Protein AF-A0A453FU93-F1 (afdb_monomer_lite)

Organism: Aegilops tauschii subsp. strangulata (NCBI:txid200361)

InterPro domains:
  IPR002014 VHS domain [PF00790] (2-79)
  IPR002014 VHS domain [PS50179] (1-104)
  IPR002014 VHS domain [SM00288] (1-100)
  IPR008942 ENTH/VHS [G3DSA:1.25.40.90] (1-121)
  IPR008942 ENTH/VHS [SSF48464] (2-104)
  IPR044836 TOM1-like protein, plant [PTHR45898] (1-174)

pLDDT: mean 82.51, std 18.8, range [33.78, 98.62]

Secondary structure (DSSP, 8-state):
-HHHHHHHHHHHHTSS-HHHHHHHHHHHHHHHHHS-HHHHHHHHHTTHHHHHHHHHHTT--HHHHHHHHHHHHHHHHHTTGGG-S-HHHHHHHHHHHHTTPPPPPPPTTPPPSSPPP-----------------HHHHHHHTTTT--HHHHHHHHHHHHHHHHHHHHH-TT---

Radius of gyration: 27.53 Å; chains: 1; bounding box: 47×77×52 Å

Foldseek 3Di:
DLLVVLVVLLVQCVDPDLVSVLVSLVVLLVCPQPVPDVNVVSCLVVCSLVSLLVCLVVPHDPSSVLSSLVVLVQVCVVQPACPGPRVSSNVSNVSSVVVVDDRDDDDPPDPRSHDDDPCPPPPCPPDPPPPPDDPVVVVVVVVVPADPVNVVVVVVVVVVVVVVVCVVPVPDDD

Structure (mmCIF, N/CA/C/O backbone):
data_AF-A0A453FU93-F1
#
_entry.id   AF-A0A453FU93-F1
#
loop_
_atom_site.group_PDB
_atom_site.id
_atom_site.type_symbol
_atom_site.label_atom_id
_atom_site.label_alt_id
_atom_site.label_comp_id
_atom_site.label_asym_id
_atom_site.label_entity_id
_atom_site.label_seq_id
_atom_site.pdbx_PDB_ins_code
_atom_site.Cartn_x
_atom_site.Cartn_y
_atom_site.Cartn_z
_atom_site.occupancy
_atom_site.B_iso_or_equiv
_atom_site.auth_seq_id
_atom_site.auth_comp_id
_atom_site.auth_asym_id
_atom_site.auth_atom_id
_atom_site.pdbx_PDB_model_num
ATOM 1 N N . GLN A 1 1 ? -8.009 0.474 -20.022 1.00 85.81 1 GLN A N 1
ATOM 2 C CA . GLN A 1 1 ? -7.902 -0.838 -19.348 1.00 85.81 1 GLN A CA 1
ATOM 3 C C . GLN A 1 1 ? -7.209 -0.739 -17.991 1.00 85.81 1 GLN A C 1
ATOM 5 O O . GLN A 1 1 ? -7.918 -0.828 -17.001 1.00 85.81 1 GLN A O 1
ATOM 10 N N . THR A 1 2 ? -5.890 -0.502 -17.888 1.00 93.00 2 THR A N 1
ATOM 11 C CA . THR A 1 2 ? -5.185 -0.425 -16.579 1.00 93.00 2 THR A CA 1
ATOM 12 C C . THR A 1 2 ? -5.824 0.580 -15.619 1.00 93.00 2 THR A C 1
ATOM 14 O O . THR A 1 2 ? -6.133 0.239 -14.481 1.00 93.00 2 THR A O 1
ATOM 17 N N . LYS A 1 3 ? -6.138 1.781 -16.115 1.00 96.19 3 LYS A N 1
ATOM 18 C CA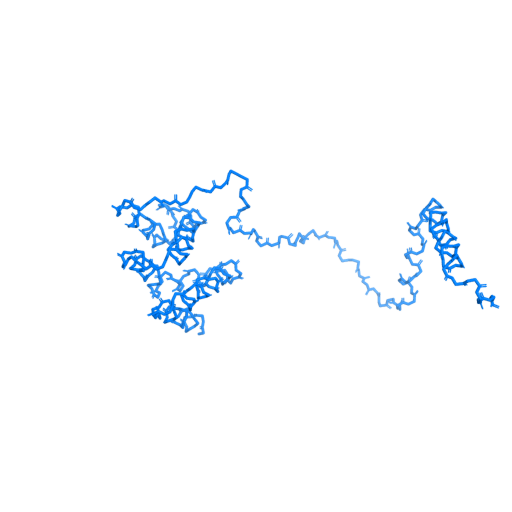 . LYS A 1 3 ? -6.895 2.811 -15.393 1.00 96.19 3 LYS A CA 1
ATOM 19 C C . LYS A 1 3 ? -8.208 2.299 -14.795 1.00 96.19 3 LYS A C 1
ATOM 21 O O . LYS A 1 3 ? -8.514 2.573 -13.638 1.00 96.19 3 LYS A O 1
ATOM 26 N N . ASP A 1 4 ? -8.989 1.555 -15.572 1.00 97.38 4 ASP A N 1
ATOM 27 C CA . ASP A 1 4 ? -10.303 1.049 -15.158 1.00 97.38 4 ASP A CA 1
ATOM 28 C C . ASP A 1 4 ? -10.164 -0.045 -14.096 1.00 97.38 4 ASP A C 1
ATOM 30 O O . ASP A 1 4 ? -10.915 -0.061 -13.120 1.00 97.38 4 ASP A O 1
ATOM 34 N N . VAL A 1 5 ? -9.142 -0.897 -14.231 1.00 97.38 5 VAL A N 1
ATOM 35 C CA . VAL A 1 5 ? -8.783 -1.900 -13.219 1.00 97.38 5 VAL A CA 1
ATOM 36 C C . VAL A 1 5 ? -8.386 -1.215 -11.908 1.00 97.38 5 VAL A C 1
ATOM 38 O O . VAL A 1 5 ? -8.929 -1.549 -10.856 1.00 97.38 5 VAL A O 1
ATOM 41 N N . VAL A 1 6 ? -7.513 -0.203 -11.950 1.00 98.19 6 VAL A N 1
ATOM 42 C CA . VAL A 1 6 ? -7.092 0.544 -10.749 1.00 98.19 6 VAL A CA 1
ATOM 43 C C . VAL A 1 6 ? -8.272 1.277 -10.102 1.00 98.19 6 VAL A C 1
ATOM 45 O O . VAL A 1 6 ? -8.425 1.250 -8.878 1.00 98.19 6 VAL A O 1
ATOM 48 N N . LYS A 1 7 ? -9.177 1.865 -10.894 1.00 98.19 7 LYS A N 1
ATOM 49 C CA . LYS A 1 7 ? -10.429 2.449 -10.383 1.00 98.19 7 LYS A CA 1
ATOM 50 C C . LYS A 1 7 ? -11.316 1.412 -9.693 1.00 98.19 7 LYS A C 1
ATOM 52 O O . LYS A 1 7 ? -11.891 1.708 -8.644 1.00 98.19 7 LYS A O 1
ATOM 57 N N . ALA A 1 8 ? -11.428 0.206 -10.248 1.00 98.31 8 ALA A N 1
ATOM 58 C CA . ALA A 1 8 ? -12.191 -0.874 -9.632 1.00 98.31 8 ALA A CA 1
ATOM 59 C C . ALA A 1 8 ? -11.574 -1.308 -8.292 1.00 98.31 8 ALA A C 1
ATOM 61 O O . ALA A 1 8 ? -12.304 -1.452 -7.310 1.00 98.31 8 ALA A O 1
ATOM 62 N N . VAL A 1 9 ? -10.243 -1.429 -8.217 1.00 98.44 9 VAL A N 1
ATOM 63 C CA . VAL A 1 9 ? -9.520 -1.703 -6.962 1.00 98.44 9 VAL A CA 1
ATOM 64 C C . VAL A 1 9 ? -9.786 -0.604 -5.933 1.00 98.44 9 VAL A C 1
ATOM 66 O O . VAL A 1 9 ? -10.190 -0.901 -4.810 1.00 98.44 9 VAL A O 1
ATOM 69 N N . LYS A 1 10 ? -9.675 0.671 -6.323 1.00 98.50 10 LYS A N 1
ATOM 70 C CA . LYS A 1 10 ? -10.001 1.806 -5.447 1.00 98.50 10 LYS A CA 1
ATOM 71 C C . LYS A 1 10 ? -11.428 1.728 -4.903 1.00 98.50 10 LYS A C 1
ATOM 73 O O . LYS A 1 10 ? -11.641 1.920 -3.709 1.00 98.50 10 LYS A O 1
ATOM 78 N N . LYS A 1 11 ? -12.409 1.402 -5.750 1.00 98.50 11 LYS A N 1
ATOM 79 C CA . LYS A 1 11 ? -13.807 1.235 -5.322 1.00 98.50 11 LYS A CA 1
ATOM 80 C C . LYS A 1 11 ? -13.951 0.126 -4.272 1.00 98.50 11 LYS A C 1
ATOM 82 O O . LYS A 1 11 ? -14.758 0.260 -3.357 1.00 98.50 11 LYS A O 1
ATOM 87 N N . ARG A 1 12 ? -13.168 -0.954 -4.373 1.00 98.44 12 ARG A N 1
ATOM 88 C CA . ARG A 1 12 ? -13.139 -2.028 -3.365 1.00 98.44 12 ARG A CA 1
ATOM 89 C C . ARG A 1 12 ? -12.468 -1.591 -2.059 1.00 98.44 12 ARG A C 1
ATOM 91 O O . ARG A 1 12 ? -12.960 -1.970 -1.003 1.00 98.44 12 ARG A O 1
ATOM 98 N N . LEU A 1 13 ? -11.443 -0.737 -2.103 1.00 97.81 13 LEU A N 1
ATOM 99 C CA . LEU A 1 13 ? -10.856 -0.128 -0.895 1.00 97.81 13 LEU A CA 1
ATOM 100 C C . LEU A 1 13 ? -11.848 0.767 -0.136 1.00 97.81 13 LEU A C 1
ATOM 102 O O . LEU A 1 13 ? -11.783 0.867 1.082 1.00 97.81 13 LEU A O 1
ATOM 106 N N . GLN A 1 14 ? -12.803 1.379 -0.837 1.00 97.19 14 GLN A N 1
ATOM 107 C CA . GLN A 1 14 ? -13.855 2.209 -0.234 1.00 97.19 14 GLN A CA 1
ATOM 108 C C . GLN A 1 14 ? -15.019 1.399 0.360 1.00 97.19 14 GLN A C 1
ATOM 110 O O . GLN A 1 14 ? -15.960 1.972 0.915 1.00 97.19 14 GLN A O 1
ATOM 115 N N . HIS A 1 15 ? -14.991 0.072 0.233 1.00 97.50 15 HIS A N 1
ATOM 116 C CA . HIS A 1 15 ? -16.027 -0.795 0.776 1.00 97.50 15 HIS A CA 1
ATOM 117 C C . HIS A 1 15 ? -16.009 -0.790 2.313 1.00 97.50 15 HIS A C 1
ATOM 119 O O . HIS A 1 15 ? -14.964 -0.578 2.916 1.00 97.50 15 HIS A O 1
ATOM 125 N N . LYS A 1 16 ? -17.155 -1.030 2.966 1.00 94.81 16 LYS A N 1
ATOM 126 C CA . LYS A 1 16 ? -17.253 -1.014 4.441 1.00 94.81 16 LYS A CA 1
ATOM 127 C C . LYS A 1 16 ? -16.675 -2.266 5.106 1.00 94.81 16 LYS A C 1
ATOM 129 O O . LYS A 1 16 ? -16.203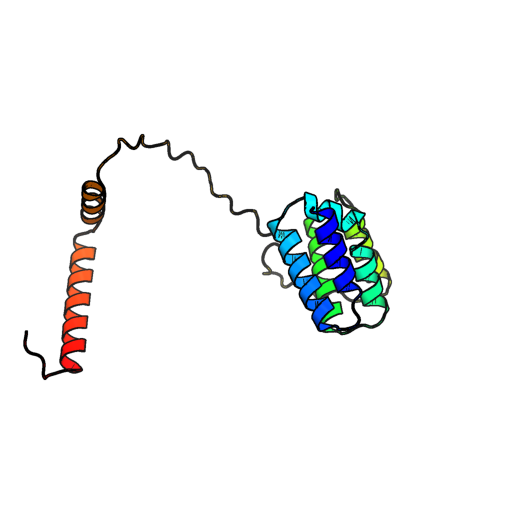 -2.184 6.230 1.00 94.81 16 LYS A O 1
ATOM 134 N N . ASP A 1 17 ? -16.746 -3.406 4.421 1.00 96.94 17 ASP A N 1
ATOM 135 C CA . ASP A 1 17 ? -16.226 -4.687 4.915 1.00 96.94 17 ASP A CA 1
ATOM 136 C C . ASP A 1 17 ? -14.682 -4.701 4.902 1.00 96.94 17 ASP A C 1
ATOM 138 O O . ASP A 1 17 ? -14.096 -4.620 3.812 1.00 96.94 17 ASP A O 1
ATOM 142 N N . PRO A 1 18 ? -14.023 -4.855 6.069 1.00 96.94 18 PRO A N 1
ATOM 143 C CA . PRO A 1 18 ? -12.569 -4.948 6.171 1.00 96.94 18 PRO A CA 1
ATOM 144 C C . PRO A 1 18 ? -11.955 -6.078 5.344 1.00 96.94 18 PRO A C 1
ATOM 146 O O . PRO A 1 18 ? -10.867 -5.908 4.799 1.00 96.94 18 PRO A O 1
ATOM 149 N N . LYS A 1 19 ? -12.646 -7.214 5.175 1.00 97.44 19 LYS A N 1
ATOM 150 C CA . LYS A 1 19 ? -12.138 -8.332 4.364 1.00 97.44 19 LYS A CA 1
ATOM 151 C C . LYS A 1 19 ? -12.036 -7.939 2.896 1.00 97.44 19 LYS A C 1
ATOM 153 O O . LYS A 1 19 ? -11.038 -8.232 2.243 1.00 97.44 19 LYS A O 1
ATOM 158 N N . VAL A 1 20 ? -13.035 -7.219 2.383 1.00 98.38 20 VAL A N 1
ATOM 159 C CA . VAL A 1 20 ? -13.016 -6.701 1.005 1.00 98.38 20 VAL A CA 1
ATOM 160 C C . VAL A 1 20 ? -11.869 -5.709 0.817 1.00 98.38 20 VAL A C 1
ATOM 162 O O . VAL A 1 20 ? -11.168 -5.782 -0.191 1.00 98.38 20 VAL A O 1
ATOM 165 N N . GLN A 1 21 ? -11.644 -4.821 1.790 1.00 98.25 21 GLN A N 1
ATOM 166 C CA . GLN A 1 21 ? -10.509 -3.894 1.765 1.00 98.25 21 GLN A CA 1
ATOM 167 C C . GLN A 1 21 ? -9.175 -4.651 1.770 1.00 98.25 21 GLN A C 1
ATOM 169 O O . GLN A 1 21 ? -8.313 -4.372 0.940 1.00 98.25 21 GLN A O 1
ATOM 174 N N . TYR A 1 22 ? -9.023 -5.640 2.653 1.00 98.19 22 TYR A N 1
ATOM 175 C CA . TYR A 1 22 ? -7.804 -6.433 2.779 1.00 98.19 22 TYR A CA 1
ATOM 176 C C . TYR A 1 22 ? -7.467 -7.180 1.483 1.00 98.19 22 TYR A C 1
ATOM 178 O O . TYR A 1 22 ? -6.355 -7.062 0.974 1.00 98.19 22 TYR A O 1
ATOM 186 N N . TYR A 1 23 ? -8.431 -7.886 0.884 1.00 98.44 23 TYR A N 1
ATOM 187 C CA . TYR A 1 23 ? -8.198 -8.576 -0.387 1.00 98.44 23 TYR A CA 1
ATOM 188 C C . TYR A 1 23 ? -7.921 -7.608 -1.543 1.00 98.44 23 TYR A C 1
ATOM 190 O O . TYR A 1 23 ? -7.095 -7.912 -2.403 1.00 98.44 23 TYR A O 1
ATOM 198 N N . ALA A 1 24 ? -8.543 -6.425 -1.552 1.00 98.62 24 ALA A N 1
ATOM 199 C CA . ALA A 1 24 ? -8.222 -5.389 -2.530 1.00 98.62 24 ALA A CA 1
ATOM 200 C C . ALA A 1 24 ? -6.784 -4.866 -2.370 1.00 98.62 24 ALA A C 1
ATOM 202 O O . ALA A 1 24 ? -6.112 -4.646 -3.376 1.00 98.62 24 ALA A O 1
ATOM 203 N N . LEU A 1 25 ? -6.286 -4.723 -1.136 1.00 98.44 25 LEU A N 1
ATOM 204 C CA . LEU A 1 25 ? -4.887 -4.373 -0.864 1.00 98.44 25 LEU A CA 1
ATOM 205 C C . LEU A 1 25 ? -3.922 -5.479 -1.309 1.00 98.44 25 LEU A C 1
ATOM 207 O O . LEU A 1 25 ? -2.897 -5.175 -1.910 1.00 98.44 25 LEU A O 1
ATOM 211 N N . THR A 1 26 ? -4.253 -6.750 -1.071 1.00 98.06 26 THR A N 1
ATOM 212 C CA . THR A 1 26 ? -3.445 -7.898 -1.523 1.00 98.06 26 THR A CA 1
ATOM 213 C C . THR A 1 26 ? -3.380 -7.984 -3.048 1.00 98.06 26 THR A C 1
ATOM 215 O O . THR A 1 26 ? -2.311 -8.204 -3.624 1.00 98.06 26 THR A O 1
ATOM 218 N N . LEU A 1 27 ? -4.508 -7.757 -3.726 1.00 98.31 27 LEU A N 1
ATOM 219 C CA . LEU A 1 27 ? -4.538 -7.669 -5.183 1.00 98.31 27 LEU A CA 1
ATOM 220 C C . LEU A 1 27 ? -3.682 -6.497 -5.675 1.00 98.31 27 LEU A C 1
ATOM 222 O O . LEU A 1 27 ? -2.868 -6.673 -6.578 1.00 98.31 27 LEU A O 1
ATOM 226 N N . LEU A 1 28 ? -3.827 -5.321 -5.058 1.00 98.19 28 LEU A N 1
ATOM 227 C CA . LEU A 1 28 ? -3.055 -4.133 -5.409 1.00 98.19 28 LEU A CA 1
ATOM 228 C C . LEU A 1 28 ? -1.547 -4.364 -5.254 1.00 98.19 28 LEU A C 1
ATOM 230 O O . LEU A 1 28 ? -0.786 -4.026 -6.154 1.00 98.19 28 LEU A O 1
ATOM 234 N N . GLU A 1 29 ? -1.111 -4.979 -4.155 1.00 96.81 29 GLU A N 1
ATOM 235 C CA . GLU A 1 29 ? 0.285 -5.375 -3.947 1.00 96.81 29 GLU A CA 1
ATOM 236 C C . GLU A 1 29 ? 0.789 -6.286 -5.069 1.00 96.81 29 GLU A C 1
ATOM 238 O O . GLU A 1 29 ? 1.867 -6.061 -5.619 1.00 96.81 29 GLU A O 1
ATOM 243 N N . THR A 1 30 ? -0.011 -7.286 -5.438 1.00 95.81 30 THR A N 1
ATOM 244 C CA . THR A 1 30 ? 0.340 -8.234 -6.499 1.00 95.81 30 THR A CA 1
ATOM 245 C C . THR A 1 30 ? 0.464 -7.521 -7.847 1.00 95.81 30 THR A C 1
ATOM 247 O O . THR A 1 30 ? 1.445 -7.726 -8.560 1.00 95.81 30 THR A O 1
ATOM 250 N N . MET A 1 31 ? -0.471 -6.628 -8.183 1.00 96.31 31 MET A N 1
ATOM 251 C CA . MET A 1 31 ? -0.408 -5.824 -9.408 1.00 96.31 31 MET A CA 1
ATOM 252 C C . MET A 1 31 ? 0.832 -4.921 -9.434 1.00 96.31 31 MET A C 1
ATOM 254 O O . MET A 1 31 ? 1.507 -4.829 -10.455 1.00 96.31 31 MET A O 1
ATOM 258 N N . MET A 1 32 ? 1.167 -4.286 -8.309 1.00 94.88 32 MET A N 1
ATOM 259 C CA . MET A 1 32 ? 2.334 -3.406 -8.187 1.00 94.88 32 MET A CA 1
ATOM 260 C C . MET A 1 32 ? 3.660 -4.151 -8.382 1.00 94.88 32 MET A C 1
ATOM 262 O O . MET A 1 32 ? 4.595 -3.586 -8.948 1.00 94.88 32 MET A O 1
ATOM 266 N N . LYS A 1 33 ? 3.733 -5.415 -7.947 1.00 92.00 33 LYS A N 1
ATOM 267 C CA . LYS A 1 33 ? 4.917 -6.275 -8.103 1.00 92.00 33 LYS A CA 1
ATOM 268 C C . LYS A 1 33 ? 5.085 -6.827 -9.522 1.00 92.00 33 LYS A C 1
ATOM 270 O O . LYS A 1 33 ? 6.213 -7.010 -9.957 1.00 92.00 33 LYS A O 1
ATOM 275 N N . ASN A 1 34 ? 3.988 -7.086 -10.239 1.00 91.88 34 ASN A N 1
ATOM 276 C CA . ASN A 1 34 ? 4.027 -7.867 -11.484 1.00 91.88 34 ASN A CA 1
ATOM 277 C C . ASN A 1 34 ? 3.744 -7.061 -12.761 1.00 91.88 34 ASN A C 1
ATOM 279 O O . ASN A 1 34 ? 4.147 -7.475 -13.842 1.00 91.88 34 ASN A O 1
ATOM 283 N N . CYS A 1 35 ? 3.043 -5.928 -12.678 1.00 92.00 35 CYS A N 1
ATOM 284 C CA . CYS A 1 35 ? 2.550 -5.215 -13.865 1.00 92.00 35 CYS A CA 1
ATOM 285 C C . CYS A 1 35 ? 3.372 -3.968 -14.240 1.00 92.00 35 CYS A C 1
ATOM 287 O O . CYS A 1 35 ? 3.001 -3.241 -15.163 1.00 92.00 35 CYS A O 1
ATOM 289 N N . GLY A 1 36 ? 4.477 -3.716 -13.535 1.00 88.06 36 GLY A N 1
ATOM 290 C CA . GLY A 1 36 ? 5.433 -2.659 -13.861 1.00 88.06 36 GLY A CA 1
ATOM 291 C C . GLY A 1 36 ? 4.890 -1.231 -13.725 1.00 88.06 36 GLY A C 1
ATOM 292 O O . GLY A 1 36 ? 3.934 -0.951 -12.997 1.00 88.06 36 GLY A O 1
ATOM 293 N N . GLU A 1 37 ? 5.539 -0.307 -14.434 1.00 92.06 37 GLU A N 1
ATOM 294 C CA . GLU A 1 37 ? 5.405 1.140 -14.234 1.00 92.06 37 GLU A CA 1
ATOM 295 C C . GLU A 1 37 ? 4.007 1.697 -14.562 1.00 92.06 37 GLU A C 1
ATOM 297 O O . GLU A 1 37 ? 3.544 2.633 -13.912 1.00 92.06 37 GLU A O 1
ATOM 302 N N . TYR A 1 38 ? 3.275 1.093 -15.504 1.00 93.81 38 TYR A N 1
ATOM 303 C CA . TYR A 1 38 ? 1.931 1.561 -15.866 1.00 93.81 38 TYR A CA 1
ATOM 304 C C . TYR A 1 38 ? 0.938 1.479 -14.700 1.00 93.81 38 TYR A C 1
ATOM 306 O O . TYR A 1 38 ? 0.103 2.369 -14.535 1.00 93.81 38 TYR A O 1
ATOM 314 N N . VAL A 1 39 ? 1.022 0.429 -13.873 1.00 96.19 39 VAL A N 1
ATOM 315 C CA . VAL A 1 39 ? 0.180 0.323 -12.671 1.00 96.19 39 VAL A CA 1
ATOM 316 C C . VAL A 1 39 ? 0.631 1.323 -11.614 1.00 96.19 39 VAL A C 1
ATOM 318 O O . VAL A 1 39 ? -0.217 1.964 -11.000 1.00 96.19 39 VAL A O 1
ATOM 321 N N . GLN A 1 40 ? 1.941 1.508 -11.438 1.00 95.38 40 GLN A N 1
ATOM 322 C CA . GLN A 1 40 ? 2.496 2.477 -10.486 1.00 95.38 40 GLN A CA 1
ATOM 323 C C . GLN A 1 40 ? 2.020 3.905 -10.811 1.00 95.38 40 GLN A C 1
ATOM 325 O O . GLN A 1 40 ? 1.530 4.624 -9.941 1.00 95.38 40 GLN A O 1
ATOM 330 N N . PHE A 1 41 ? 2.062 4.287 -12.090 1.00 96.00 41 PHE A N 1
ATOM 331 C CA . PHE A 1 41 ? 1.530 5.560 -12.567 1.00 96.00 41 PHE A CA 1
ATOM 332 C C . PHE A 1 41 ? 0.035 5.717 -12.257 1.00 96.00 41 PHE A C 1
ATOM 334 O O . PHE A 1 41 ? -0.371 6.691 -11.626 1.00 96.00 41 PHE A O 1
ATOM 341 N N . GLU A 1 42 ? -0.798 4.744 -12.642 1.00 97.69 42 GLU A N 1
ATOM 342 C CA . GLU A 1 42 ? -2.247 4.841 -12.428 1.00 97.69 42 GLU A CA 1
ATOM 343 C C . GLU A 1 42 ? -2.632 4.837 -10.941 1.00 97.69 42 GLU A C 1
ATOM 345 O O . GLU A 1 42 ? -3.594 5.492 -10.550 1.00 97.69 42 GLU A O 1
ATOM 350 N N . VAL A 1 43 ? -1.890 4.144 -10.076 1.00 97.88 43 VAL A N 1
ATOM 351 C CA . VAL A 1 43 ? -2.121 4.171 -8.621 1.00 97.88 43 VAL A CA 1
ATOM 352 C C . VAL A 1 43 ? -1.887 5.570 -8.045 1.00 97.88 43 VAL A C 1
ATOM 354 O O . VAL A 1 43 ? -2.677 6.025 -7.206 1.00 97.88 43 VAL A O 1
ATOM 357 N N . ALA A 1 44 ? -0.854 6.271 -8.521 1.00 96.00 44 ALA A N 1
ATOM 358 C CA . ALA A 1 44 ? -0.589 7.658 -8.155 1.00 96.00 44 ALA A CA 1
ATOM 359 C C . ALA A 1 44 ? -1.666 8.617 -8.703 1.00 96.00 44 ALA A C 1
ATOM 361 O O . ALA A 1 44 ? -2.180 9.448 -7.950 1.00 96.00 44 ALA A O 1
ATOM 362 N N . GLU A 1 45 ? -2.060 8.463 -9.970 1.00 96.75 45 GLU A N 1
ATOM 363 C CA . GLU A 1 45 ? -3.030 9.339 -10.647 1.00 96.75 45 GLU A CA 1
ATOM 364 C C . GLU A 1 45 ? -4.479 9.135 -10.183 1.00 96.75 45 GLU A C 1
ATOM 366 O O . GLU A 1 45 ? -5.240 10.088 -10.037 1.00 96.75 45 GLU A O 1
ATOM 371 N N . GLN A 1 46 ? -4.900 7.899 -9.899 1.00 97.25 46 GLN A N 1
ATOM 372 C CA . GLN A 1 46 ? -6.275 7.612 -9.467 1.00 97.25 46 GLN A CA 1
ATOM 373 C C . GLN A 1 46 ? -6.520 7.920 -7.981 1.00 97.25 46 GLN A C 1
ATOM 375 O O . GLN A 1 46 ? -7.585 7.599 -7.444 1.00 97.25 46 GLN A O 1
ATOM 380 N N . HIS A 1 47 ? -5.577 8.570 -7.303 1.00 96.88 47 HIS A N 1
ATOM 381 C CA . HIS A 1 47 ? -5.639 8.914 -5.886 1.00 96.88 47 HIS A CA 1
ATOM 382 C C . HIS A 1 47 ? -5.882 7.715 -4.953 1.00 96.88 47 HIS A C 1
ATOM 384 O O . HIS A 1 47 ? -6.660 7.800 -3.995 1.00 96.88 47 HIS A O 1
ATOM 390 N N . VAL A 1 48 ? -5.280 6.564 -5.260 1.00 98.44 48 VAL A N 1
ATOM 391 C CA . VAL A 1 48 ? -5.403 5.355 -4.428 1.00 98.44 48 VAL A CA 1
ATOM 392 C C . VAL A 1 48 ? -4.695 5.561 -3.089 1.00 98.44 48 VAL A C 1
ATOM 394 O O . VAL A 1 48 ? -5.236 5.219 -2.039 1.00 98.44 48 VAL A O 1
ATOM 397 N N . LEU A 1 49 ? -3.528 6.207 -3.116 1.00 98.25 49 LEU A N 1
ATOM 398 C CA . LEU A 1 49 ? -2.718 6.492 -1.931 1.00 98.25 49 LEU A CA 1
ATOM 399 C C . LEU A 1 49 ? -3.467 7.373 -0.919 1.00 98.25 49 LEU A C 1
ATOM 401 O O . LEU A 1 49 ? -3.450 7.105 0.277 1.00 98.25 49 LEU A O 1
ATOM 405 N N . GLN A 1 50 ? -4.204 8.378 -1.391 1.00 98.00 50 GLN A N 1
ATOM 406 C CA . GLN A 1 50 ? -5.042 9.241 -0.557 1.00 98.00 50 GLN A CA 1
ATOM 407 C C . GLN A 1 50 ? -6.156 8.443 0.132 1.00 98.00 50 GLN A C 1
ATOM 409 O O . GLN A 1 50 ? -6.500 8.734 1.276 1.00 98.00 50 GLN A O 1
ATOM 414 N N . GLU A 1 51 ? -6.733 7.445 -0.542 1.00 97.94 51 GLU A N 1
ATOM 415 C CA . GLU A 1 51 ? -7.739 6.571 0.069 1.00 97.94 51 GLU A CA 1
ATOM 416 C C . GLU A 1 51 ? -7.119 5.701 1.170 1.00 97.94 51 GLU A C 1
ATOM 418 O O . GLU A 1 51 ? -7.682 5.590 2.256 1.00 97.94 51 GLU A O 1
ATOM 423 N N . MET A 1 52 ? -5.917 5.168 0.941 1.00 97.88 52 MET A N 1
ATOM 424 C CA . MET A 1 52 ? -5.164 4.409 1.945 1.00 97.88 52 MET A CA 1
ATOM 425 C C . MET A 1 52 ? -4.865 5.247 3.203 1.00 97.88 52 MET A C 1
ATOM 427 O O . MET A 1 52 ? -5.093 4.785 4.322 1.00 97.88 52 MET A O 1
ATOM 431 N N . VAL A 1 53 ? -4.443 6.507 3.037 1.00 97.25 53 VAL A N 1
ATOM 432 C CA . VAL A 1 53 ? -4.237 7.445 4.157 1.00 97.25 53 VAL A CA 1
ATOM 433 C C . VAL A 1 53 ? -5.545 7.690 4.924 1.00 97.25 53 VAL A C 1
ATOM 435 O O . VAL A 1 53 ? -5.566 7.621 6.154 1.00 97.25 53 VAL A O 1
ATOM 438 N N . LYS A 1 54 ? -6.664 7.912 4.217 1.00 96.19 54 LYS A N 1
ATOM 439 C CA . LYS A 1 54 ? -7.987 8.100 4.842 1.00 96.19 54 LYS A CA 1
ATOM 440 C C . LYS A 1 54 ? -8.430 6.881 5.650 1.00 96.19 54 LYS A C 1
ATOM 442 O O . LYS A 1 54 ? -8.993 7.046 6.731 1.00 96.19 54 LYS A O 1
ATOM 447 N N . ILE A 1 55 ? -8.187 5.672 5.144 1.00 95.69 55 ILE A N 1
ATOM 448 C CA . ILE A 1 55 ? -8.504 4.418 5.842 1.00 95.69 55 ILE A CA 1
ATOM 449 C C . ILE A 1 55 ? -7.758 4.338 7.180 1.00 95.69 55 ILE A C 1
ATOM 451 O O . ILE A 1 55 ? -8.372 4.021 8.200 1.00 95.69 55 ILE A O 1
ATOM 455 N N . ILE A 1 56 ? -6.468 4.693 7.210 1.00 94.88 56 ILE A N 1
ATOM 456 C CA . ILE A 1 56 ? -5.684 4.722 8.455 1.00 94.88 56 ILE A CA 1
ATOM 457 C C . ILE A 1 56 ? -6.269 5.722 9.460 1.00 94.88 56 ILE A C 1
ATOM 459 O O . ILE A 1 56 ? -6.411 5.397 10.640 1.00 94.88 56 ILE A O 1
ATOM 463 N N . GLN A 1 57 ? -6.634 6.920 8.999 1.00 91.44 57 GLN A N 1
ATOM 464 C CA . GLN A 1 57 ? -7.134 7.998 9.858 1.00 91.44 57 GLN A CA 1
ATOM 465 C C . GLN A 1 57 ? -8.513 7.701 10.466 1.00 91.44 57 GLN A C 1
ATOM 467 O O . GLN A 1 57 ? -8.796 8.121 11.586 1.00 91.44 57 GLN A O 1
ATOM 472 N N . LYS A 1 58 ? -9.369 6.940 9.772 1.00 89.94 58 LYS A N 1
ATOM 473 C CA . LYS A 1 58 ? -10.730 6.604 10.229 1.00 89.94 58 LYS A CA 1
ATOM 474 C C . LYS A 1 58 ? -10.796 5.567 11.361 1.00 89.94 58 LYS A C 1
ATOM 476 O O . LYS A 1 58 ? -11.895 5.183 11.744 1.00 89.94 58 LYS A O 1
ATOM 481 N N . LYS A 1 59 ? -9.654 5.136 11.920 1.00 74.56 59 LYS A N 1
ATOM 482 C CA . LYS A 1 59 ? -9.561 4.043 12.912 1.00 74.56 59 LYS A CA 1
ATOM 483 C C . LYS A 1 59 ? -10.226 2.746 12.415 1.00 74.56 59 LYS A C 1
ATOM 485 O O . LYS A 1 59 ? -10.925 2.078 13.169 1.00 74.56 59 LYS A O 1
ATOM 490 N N . ASN A 1 60 ? -10.004 2.406 11.143 1.00 77.25 60 ASN A N 1
ATOM 491 C CA . ASN A 1 60 ? -10.465 1.144 10.558 1.00 77.25 60 ASN A CA 1
ATOM 492 C C . ASN A 1 60 ? -9.788 -0.079 11.213 1.00 77.25 60 ASN A C 1
ATOM 494 O O . ASN A 1 60 ? -8.901 0.055 12.059 1.00 77.25 60 ASN A O 1
ATOM 498 N N . ASP A 1 61 ? -10.219 -1.267 10.788 1.00 94.44 61 ASP A N 1
ATOM 499 C CA . ASP A 1 61 ? -9.687 -2.568 11.196 1.00 94.44 61 ASP A CA 1
ATOM 500 C C . ASP A 1 61 ? -8.147 -2.614 11.243 1.00 94.44 61 ASP A C 1
ATOM 502 O O . ASP A 1 61 ? -7.463 -2.105 10.348 1.00 94.44 61 ASP A O 1
ATOM 506 N N . MET A 1 62 ? -7.603 -3.226 12.300 1.00 93.38 62 MET A N 1
ATOM 507 C CA . MET A 1 62 ? -6.158 -3.259 12.544 1.00 93.38 62 MET A CA 1
ATOM 508 C C . MET A 1 62 ? -5.396 -3.983 11.432 1.00 93.38 62 MET A C 1
ATOM 510 O O . MET A 1 62 ? -4.375 -3.471 10.984 1.00 93.38 62 MET A O 1
ATOM 514 N N . GLN A 1 63 ? -5.911 -5.101 10.911 1.00 94.94 63 GLN A N 1
ATOM 515 C CA . GLN A 1 63 ? -5.216 -5.870 9.876 1.00 94.94 63 GLN A CA 1
ATOM 516 C C . GLN A 1 63 ? -5.135 -5.093 8.561 1.00 94.94 63 GLN A C 1
ATOM 518 O O . GLN A 1 63 ? -4.112 -5.118 7.873 1.00 94.94 63 GLN A O 1
ATOM 523 N N . VAL A 1 64 ? -6.202 -4.369 8.216 1.00 97.00 64 VAL A N 1
ATOM 524 C CA . VAL A 1 64 ? -6.211 -3.481 7.045 1.00 97.00 64 VAL A CA 1
ATOM 525 C C . VAL A 1 64 ? -5.198 -2.353 7.228 1.00 97.00 64 VAL A C 1
ATOM 527 O O . VAL A 1 64 ? -4.422 -2.070 6.316 1.00 97.00 64 VAL A O 1
ATOM 530 N N . ARG A 1 65 ? -5.172 -1.720 8.406 1.00 95.81 65 ARG A N 1
ATOM 531 C CA . ARG A 1 65 ? -4.229 -0.634 8.709 1.00 95.81 65 ARG A CA 1
ATOM 532 C C . ARG A 1 65 ? -2.783 -1.107 8.633 1.00 95.81 65 ARG A C 1
ATOM 534 O O . ARG A 1 65 ? -1.996 -0.473 7.936 1.00 95.81 65 ARG A O 1
ATOM 541 N N . ASP A 1 66 ? -2.455 -2.225 9.266 1.00 95.12 66 ASP A N 1
ATOM 542 C CA . ASP A 1 66 ? -1.103 -2.787 9.263 1.00 95.12 66 ASP A CA 1
ATOM 543 C C . ASP A 1 66 ? -0.646 -3.130 7.844 1.00 95.12 66 ASP A C 1
ATOM 545 O O . ASP A 1 66 ? 0.478 -2.807 7.450 1.00 95.12 66 ASP A O 1
ATOM 549 N N . LYS A 1 67 ? -1.547 -3.692 7.027 1.00 96.69 67 LYS A N 1
ATOM 550 C CA . LYS A 1 67 ? -1.267 -3.961 5.615 1.00 96.69 67 LYS A CA 1
ATOM 551 C C . LYS A 1 67 ? -0.965 -2.678 4.844 1.00 96.69 67 LYS A C 1
ATOM 553 O O . LYS A 1 67 ? -0.006 -2.646 4.080 1.00 96.69 67 LYS A O 1
ATOM 558 N N . ILE A 1 68 ? -1.744 -1.615 5.047 1.00 97.62 68 ILE A N 1
ATOM 559 C CA . ILE A 1 68 ? -1.498 -0.322 4.395 1.00 97.62 68 ILE A CA 1
ATOM 560 C C . ILE A 1 68 ? -0.150 0.257 4.824 1.00 97.62 68 ILE A C 1
ATOM 562 O O . ILE A 1 68 ? 0.602 0.710 3.965 1.00 97.62 68 ILE A O 1
ATOM 566 N N . LEU A 1 69 ? 0.163 0.240 6.122 1.00 96.62 69 LEU A N 1
ATOM 567 C CA . LEU A 1 69 ? 1.433 0.755 6.637 1.00 96.62 69 LEU A CA 1
ATOM 568 C C . LEU A 1 69 ? 2.621 0.033 6.003 1.00 96.62 69 LEU A C 1
ATOM 570 O O . LEU A 1 69 ? 3.547 0.689 5.529 1.00 96.62 69 LEU A O 1
ATOM 574 N N . LEU A 1 70 ? 2.552 -1.297 5.922 1.00 95.56 70 LEU A N 1
ATOM 575 C CA . LEU A 1 70 ? 3.575 -2.105 5.269 1.00 95.56 70 LEU A CA 1
ATOM 576 C C . LEU A 1 70 ? 3.739 -1.728 3.791 1.00 95.56 70 LEU A C 1
ATOM 578 O O . LEU A 1 70 ? 4.863 -1.544 3.329 1.00 95.56 70 LEU A O 1
ATOM 582 N N . LEU A 1 71 ? 2.633 -1.587 3.052 1.00 96.81 71 LEU A N 1
ATOM 583 C CA . LEU A 1 71 ? 2.673 -1.231 1.631 1.00 96.81 71 LEU A CA 1
ATOM 584 C C . LEU A 1 71 ? 3.235 0.173 1.400 1.00 96.81 71 LEU A C 1
ATOM 586 O O . LEU A 1 71 ? 4.052 0.349 0.503 1.00 96.81 71 LEU A O 1
ATOM 590 N N . LEU A 1 72 ? 2.839 1.163 2.205 1.00 97.12 72 LEU A N 1
ATOM 591 C CA . LEU A 1 72 ? 3.334 2.534 2.062 1.00 97.12 72 LEU A CA 1
ATOM 592 C C . LEU A 1 72 ? 4.827 2.646 2.387 1.00 97.12 72 LEU A C 1
ATOM 594 O O . LEU A 1 72 ? 5.541 3.312 1.641 1.00 97.12 72 LEU A O 1
ATOM 598 N N . ASP A 1 73 ? 5.305 1.988 3.450 1.00 95.19 73 ASP A N 1
ATOM 599 C CA . ASP A 1 73 ? 6.739 1.952 3.781 1.00 95.19 73 ASP A CA 1
ATOM 600 C C . ASP A 1 73 ? 7.557 1.246 2.695 1.00 95.19 73 ASP A C 1
ATOM 602 O O . ASP A 1 73 ? 8.619 1.720 2.294 1.00 95.19 73 ASP A O 1
ATOM 606 N N . SER A 1 74 ? 7.012 0.154 2.160 1.00 93.81 74 SER A N 1
ATOM 607 C CA . SER A 1 74 ? 7.644 -0.613 1.095 1.00 93.81 74 SER A CA 1
ATOM 608 C C . SER A 1 74 ? 7.722 0.193 -0.209 1.00 93.81 74 SER A C 1
ATOM 610 O O . SER A 1 74 ? 8.784 0.351 -0.805 1.00 93.81 74 SER A O 1
ATOM 612 N N . TRP A 1 75 ? 6.603 0.751 -0.671 1.00 95.75 75 TRP A N 1
ATOM 613 C CA . TRP A 1 75 ? 6.559 1.471 -1.944 1.00 95.75 75 TRP A CA 1
ATOM 614 C C . TRP A 1 75 ? 7.338 2.780 -1.916 1.00 95.75 75 TRP A C 1
ATOM 616 O O . TRP A 1 75 ? 7.991 3.103 -2.904 1.00 95.75 75 TRP A O 1
ATOM 626 N N . GLN A 1 76 ? 7.308 3.536 -0.814 1.00 94.50 76 GLN A N 1
ATOM 627 C CA . GLN A 1 76 ? 8.078 4.779 -0.757 1.00 94.50 76 GLN A CA 1
ATOM 628 C C . GLN A 1 76 ? 9.583 4.515 -0.878 1.00 94.50 76 GLN A C 1
ATOM 630 O O . GLN A 1 76 ? 10.265 5.267 -1.564 1.00 94.50 76 GLN A O 1
ATOM 635 N N . GLU A 1 77 ? 10.096 3.436 -0.281 1.00 91.81 77 GLU A N 1
ATOM 636 C CA . GLU A 1 77 ? 11.510 3.080 -0.383 1.00 91.81 77 GLU A CA 1
ATOM 637 C C . GLU A 1 77 ? 11.844 2.534 -1.774 1.00 91.81 77 GLU A C 1
ATOM 639 O O . GLU A 1 77 ? 12.771 3.018 -2.422 1.00 91.81 77 GLU A O 1
ATOM 644 N N . ALA A 1 78 ? 11.040 1.589 -2.272 1.00 90.44 78 ALA A N 1
ATOM 645 C CA . ALA A 1 78 ? 11.248 0.967 -3.577 1.00 90.44 78 ALA A CA 1
ATOM 646 C C . ALA A 1 78 ? 11.183 1.966 -4.744 1.00 90.44 78 ALA A C 1
ATOM 648 O O . ALA A 1 78 ? 11.808 1.744 -5.779 1.00 90.44 78 ALA A O 1
ATOM 649 N N . PHE A 1 79 ? 10.448 3.071 -4.587 1.00 91.31 79 PHE A N 1
ATOM 650 C CA . PHE A 1 79 ? 10.305 4.106 -5.612 1.00 91.31 79 PHE A CA 1
ATOM 651 C C . PHE A 1 79 ? 11.187 5.338 -5.383 1.00 91.31 79 PHE A C 1
ATOM 653 O O . PHE A 1 79 ? 10.959 6.364 -6.021 1.00 91.31 79 PHE A O 1
ATOM 660 N N . GLY A 1 80 ? 12.210 5.248 -4.525 1.00 89.31 80 GLY A N 1
ATOM 661 C CA . GLY A 1 80 ? 13.258 6.270 -4.395 1.00 89.31 80 GLY A CA 1
ATOM 662 C C . GLY A 1 80 ? 12.966 7.399 -3.399 1.00 89.31 80 GLY A C 1
ATOM 663 O O . GLY A 1 80 ? 13.656 8.420 -3.402 1.00 89.31 80 GLY A O 1
ATOM 664 N N . GLY A 1 81 ? 11.956 7.242 -2.541 1.00 91.50 81 GLY A N 1
ATOM 665 C CA . GLY A 1 81 ? 11.668 8.150 -1.432 1.00 91.50 81 GLY A CA 1
ATOM 666 C C . GLY A 1 81 ? 11.480 9.611 -1.878 1.00 91.50 81 GLY A C 1
ATOM 667 O O . GLY A 1 81 ? 10.753 9.864 -2.844 1.00 91.50 81 GLY A O 1
ATOM 668 N N . PRO A 1 82 ? 12.124 10.593 -1.210 1.00 87.56 82 PRO A N 1
ATOM 669 C CA . PRO A 1 82 ? 12.006 12.012 -1.562 1.00 87.56 82 PRO A CA 1
ATOM 670 C C . PRO A 1 82 ? 12.436 12.353 -2.999 1.00 87.56 82 PRO A C 1
ATOM 672 O O . PRO A 1 82 ? 11.921 13.309 -3.577 1.00 87.56 82 PRO A O 1
ATOM 675 N N . GLY A 1 83 ? 13.379 11.590 -3.565 1.00 89.94 83 GLY A N 1
ATOM 676 C CA . GLY A 1 83 ? 13.917 11.789 -4.916 1.00 89.94 83 GLY A CA 1
ATOM 677 C C . GLY A 1 83 ? 13.227 10.952 -5.997 1.00 89.94 83 GLY A C 1
ATOM 678 O O . GLY A 1 83 ? 13.648 10.981 -7.151 1.00 89.94 83 GLY A O 1
ATOM 679 N N . GLY A 1 84 ? 12.194 10.189 -5.635 1.00 89.06 84 GLY A N 1
ATOM 680 C CA . GLY A 1 84 ? 11.503 9.268 -6.527 1.00 89.06 84 GLY A CA 1
ATOM 681 C C . GLY A 1 84 ? 10.721 9.937 -7.658 1.00 89.06 84 GLY A C 1
ATOM 682 O O . GLY A 1 84 ? 10.185 11.037 -7.497 1.00 89.06 84 GLY A O 1
ATOM 683 N N . LYS A 1 85 ? 10.566 9.225 -8.786 1.00 88.81 85 LYS A N 1
ATOM 684 C CA . LYS A 1 85 ? 9.735 9.655 -9.932 1.00 88.81 85 LYS A CA 1
ATOM 685 C C . LYS A 1 85 ? 8.292 9.951 -9.510 1.00 88.81 85 LYS A C 1
ATOM 687 O O . LYS A 1 85 ? 7.704 10.942 -9.938 1.00 88.81 85 LYS A O 1
ATOM 692 N N . TYR A 1 86 ? 7.738 9.110 -8.638 1.00 90.12 86 TYR A N 1
ATOM 693 C CA . TYR A 1 86 ? 6.371 9.222 -8.136 1.00 90.12 86 TYR A CA 1
ATOM 694 C C . TYR A 1 86 ? 6.360 9.718 -6.685 1.00 90.12 86 TYR A C 1
ATOM 696 O O . TYR A 1 86 ? 6.193 8.948 -5.736 1.00 90.12 86 TYR A O 1
ATOM 704 N N . ARG A 1 87 ? 6.511 11.037 -6.501 1.00 93.12 87 ARG A N 1
ATOM 705 C CA . ARG A 1 87 ? 6.548 11.687 -5.173 1.00 93.12 87 ARG A CA 1
ATOM 706 C C . ARG A 1 87 ? 5.308 11.425 -4.313 1.00 93.12 87 ARG A C 1
ATOM 708 O O . ARG A 1 87 ? 5.377 11.537 -3.092 1.00 93.12 87 ARG A O 1
ATOM 715 N N . GLN A 1 88 ? 4.182 11.062 -4.925 1.00 96.62 88 GLN A N 1
ATOM 716 C CA . GLN A 1 88 ? 2.926 10.755 -4.244 1.00 96.62 88 GLN A CA 1
ATOM 717 C C . GLN A 1 88 ? 3.069 9.588 -3.251 1.00 96.62 88 GLN A C 1
ATOM 719 O O . GLN A 1 88 ? 2.447 9.626 -2.189 1.00 96.62 88 GLN A O 1
ATOM 724 N N . TYR A 1 89 ? 3.903 8.583 -3.551 1.00 97.00 89 TYR A N 1
ATOM 725 C CA . TYR A 1 89 ? 4.150 7.453 -2.644 1.00 97.00 89 TYR A CA 1
ATOM 726 C C . TYR A 1 89 ? 4.860 7.901 -1.370 1.00 97.00 89 TYR A C 1
ATOM 728 O O . TYR A 1 89 ? 4.415 7.594 -0.264 1.00 97.00 89 TYR A O 1
ATOM 736 N N . HIS A 1 90 ? 5.920 8.695 -1.526 1.00 97.00 90 HIS A N 1
ATOM 737 C CA . HIS A 1 90 ? 6.641 9.258 -0.393 1.00 97.00 90 HIS A CA 1
ATOM 738 C C . HIS A 1 90 ? 5.777 10.243 0.408 1.00 97.00 90 HIS A C 1
ATOM 740 O O . HIS A 1 90 ? 5.770 10.203 1.638 1.00 97.00 90 HIS A O 1
ATOM 746 N N . TRP A 1 91 ? 4.973 11.067 -0.272 1.00 97.31 91 TRP A N 1
ATOM 747 C CA . TRP A 1 91 ? 4.001 11.948 0.378 1.00 97.31 91 TRP A CA 1
ATOM 748 C C . TRP A 1 91 ? 3.015 11.173 1.263 1.00 97.31 91 TRP A C 1
ATOM 750 O O . TRP A 1 91 ? 2.801 11.556 2.410 1.00 97.31 91 TRP A O 1
ATOM 760 N N . ALA A 1 92 ? 2.449 10.067 0.771 1.00 97.81 92 ALA A N 1
ATOM 761 C CA . ALA A 1 92 ? 1.481 9.280 1.532 1.00 97.81 92 ALA A CA 1
ATOM 762 C C . ALA A 1 92 ? 2.102 8.663 2.795 1.00 97.81 92 ALA A C 1
ATOM 764 O O . ALA A 1 92 ? 1.486 8.689 3.861 1.00 97.81 92 ALA A O 1
ATOM 765 N N . TYR A 1 93 ? 3.339 8.166 2.694 1.00 97.25 93 TYR A N 1
ATOM 766 C CA . TYR A 1 93 ? 4.107 7.699 3.848 1.00 97.25 93 TYR A CA 1
ATOM 767 C C . TYR A 1 93 ? 4.309 8.811 4.890 1.00 97.25 93 TYR A C 1
ATOM 769 O O . TYR A 1 93 ? 4.011 8.617 6.071 1.00 97.25 93 TYR A O 1
ATOM 777 N N . LEU A 1 94 ? 4.772 9.991 4.460 1.00 96.56 94 LEU A N 1
ATOM 778 C CA . LEU A 1 94 ? 5.011 11.120 5.361 1.00 96.56 94 LEU A CA 1
ATOM 779 C C . LEU A 1 94 ? 3.728 11.615 6.025 1.00 96.56 94 LEU A C 1
ATOM 781 O O . LEU A 1 94 ? 3.744 11.902 7.221 1.00 96.56 94 LEU A O 1
ATOM 785 N N . GLU A 1 95 ? 2.623 11.684 5.283 1.00 97.00 95 GLU A N 1
ATOM 786 C CA . GLU A 1 95 ? 1.349 12.140 5.835 1.00 97.00 95 GLU A CA 1
ATOM 787 C C . GLU A 1 95 ? 0.877 11.213 6.957 1.00 97.00 95 GLU A C 1
ATOM 789 O O . GLU A 1 95 ? 0.476 11.685 8.018 1.00 97.00 95 GLU A O 1
ATOM 794 N N . VAL A 1 96 ? 1.013 9.895 6.785 1.00 95.88 96 VAL A N 1
ATOM 795 C CA . VAL A 1 96 ? 0.720 8.932 7.855 1.00 95.88 96 VAL A CA 1
ATOM 796 C C . VAL A 1 96 ? 1.685 9.101 9.027 1.00 95.88 96 VAL A C 1
ATOM 798 O O . VAL A 1 96 ? 1.241 9.166 10.174 1.00 95.88 96 VAL A O 1
ATOM 801 N N . LYS A 1 97 ? 2.988 9.244 8.772 1.00 94.12 97 LYS A N 1
ATOM 802 C CA . LYS A 1 97 ? 3.998 9.431 9.826 1.00 94.12 97 LYS A CA 1
ATOM 803 C C . LYS A 1 97 ? 3.732 10.683 10.668 1.00 94.12 97 LYS A C 1
ATOM 805 O O . LYS A 1 97 ? 3.880 10.652 11.888 1.00 94.12 97 LYS A O 1
ATOM 810 N N . ARG A 1 98 ? 3.266 11.767 10.041 1.00 94.75 98 ARG A N 1
ATOM 811 C CA . ARG A 1 98 ? 2.910 13.032 10.704 1.00 94.75 98 ARG A CA 1
ATOM 812 C C . ARG A 1 98 ? 1.731 12.888 11.669 1.00 94.75 98 ARG A C 1
ATOM 814 O O . ARG A 1 98 ? 1.634 13.653 12.623 1.00 94.75 98 ARG A O 1
ATOM 821 N N . THR A 1 99 ? 0.861 11.898 11.463 1.00 91.06 99 THR A N 1
ATOM 822 C CA . THR A 1 99 ? -0.237 11.593 12.398 1.00 91.06 99 THR A CA 1
ATOM 823 C C . THR A 1 99 ? 0.211 10.850 13.665 1.00 91.06 99 THR A C 1
ATOM 825 O O . THR A 1 99 ? -0.624 10.531 14.506 1.00 91.06 99 THR A O 1
ATOM 828 N N . GLY A 1 100 ? 1.512 10.570 13.823 1.00 88.88 100 GLY A N 1
ATOM 829 C CA . GLY A 1 100 ? 2.062 9.856 14.980 1.00 88.88 100 GLY A CA 1
ATOM 830 C C . GLY A 1 100 ? 1.898 8.335 14.911 1.00 88.88 100 GLY A C 1
ATOM 831 O O . GLY A 1 100 ? 2.203 7.641 15.878 1.00 88.88 100 GLY A O 1
ATOM 832 N N . VAL A 1 101 ? 1.427 7.797 13.779 1.00 90.75 101 VAL A N 1
ATOM 833 C CA . VAL A 1 101 ? 1.327 6.350 13.565 1.00 90.75 101 VAL A CA 1
ATOM 834 C C . VAL A 1 101 ? 2.726 5.754 13.415 1.00 90.75 101 VAL A C 1
ATOM 836 O O . VAL A 1 101 ? 3.531 6.206 12.599 1.00 90.75 101 VAL A O 1
ATOM 839 N N . VAL A 1 102 ? 3.001 4.714 14.201 1.00 89.06 102 VAL A N 1
ATOM 840 C CA . VAL A 1 102 ? 4.255 3.963 14.142 1.00 89.06 102 VAL A CA 1
ATOM 841 C C . VAL A 1 102 ? 4.164 2.936 13.019 1.00 89.06 102 VAL A C 1
ATOM 843 O O . VAL A 1 102 ? 3.246 2.119 12.988 1.00 89.06 102 VAL A O 1
ATOM 846 N N . PHE A 1 103 ? 5.121 2.981 12.097 1.00 90.75 103 PHE A N 1
ATOM 847 C CA . PHE A 1 103 ? 5.238 1.978 11.045 1.00 90.75 103 PHE A CA 1
ATOM 848 C C . PHE A 1 103 ? 5.845 0.679 11.600 1.00 90.75 103 PHE A C 1
ATOM 850 O O . PHE A 1 103 ? 6.733 0.747 12.457 1.00 90.75 103 PHE A O 1
ATOM 857 N N . PRO A 1 104 ? 5.406 -0.496 11.114 1.00 84.25 104 PRO A N 1
ATOM 858 C CA . PRO A 1 104 ? 6.024 -1.768 11.467 1.00 84.25 104 PRO A CA 1
ATOM 859 C C . PRO A 1 104 ? 7.517 -1.750 11.135 1.00 84.25 104 PRO A C 1
ATOM 861 O O . PRO A 1 104 ? 7.913 -1.276 10.070 1.00 84.25 104 PRO A O 1
ATOM 864 N N . ARG A 1 105 ? 8.358 -2.285 12.027 1.00 79.56 105 ARG A N 1
ATOM 865 C CA . ARG A 1 105 ? 9.773 -2.483 11.699 1.00 79.56 105 ARG A CA 1
ATOM 866 C C . ARG A 1 105 ? 9.890 -3.607 10.680 1.00 79.56 105 ARG A C 1
ATOM 868 O O . ARG A 1 105 ? 9.394 -4.706 10.921 1.00 79.56 105 ARG A O 1
ATOM 875 N N . ARG A 1 106 ? 10.582 -3.342 9.575 1.00 71.00 106 ARG A N 1
ATOM 876 C CA . ARG A 1 106 ? 11.006 -4.404 8.665 1.00 71.00 106 ARG A CA 1
ATOM 877 C C . ARG A 1 106 ? 12.085 -5.257 9.353 1.00 71.00 106 ARG A C 1
ATOM 879 O O . ARG A 1 106 ? 12.992 -4.685 9.963 1.00 71.00 106 ARG A O 1
ATOM 886 N N . PRO A 1 107 ? 11.987 -6.598 9.304 1.00 70.69 107 PRO A N 1
ATOM 887 C CA . PRO A 1 107 ? 13.095 -7.473 9.674 1.00 70.69 107 PRO A CA 1
ATOM 888 C C . PRO A 1 107 ? 14.323 -7.144 8.821 1.00 70.69 107 PRO A C 1
ATOM 890 O O . PRO A 1 107 ? 14.177 -6.849 7.637 1.00 70.69 107 PRO A O 1
ATOM 893 N N . ILE A 1 108 ? 15.518 -7.212 9.411 1.00 67.38 108 ILE A N 1
ATOM 894 C CA . ILE A 1 108 ? 16.784 -6.923 8.711 1.00 67.38 108 ILE A CA 1
ATOM 895 C C . ILE A 1 108 ? 16.984 -7.878 7.518 1.00 67.38 108 ILE A C 1
ATOM 897 O O . ILE A 1 108 ? 17.488 -7.456 6.484 1.00 67.38 108 ILE A O 1
ATOM 901 N N . ASP A 1 109 ? 16.483 -9.112 7.630 1.00 72.12 109 ASP A N 1
ATOM 902 C CA . ASP A 1 109 ? 16.595 -10.160 6.605 1.00 72.12 109 ASP A CA 1
ATOM 903 C C . ASP A 1 109 ? 15.379 -10.239 5.661 1.00 72.12 109 ASP A C 1
ATOM 905 O O . ASP A 1 109 ? 15.141 -11.260 5.014 1.00 72.12 109 ASP A O 1
ATOM 909 N N . ALA A 1 110 ? 14.546 -9.195 5.601 1.00 67.12 110 ALA A N 1
ATOM 910 C CA . ALA A 1 110 ? 13.390 -9.203 4.713 1.00 67.12 110 ALA A CA 1
ATOM 911 C C . ALA A 1 110 ? 13.831 -9.189 3.232 1.00 67.12 110 ALA A C 1
ATOM 913 O O . ALA A 1 110 ? 14.730 -8.429 2.864 1.00 67.12 110 ALA A O 1
ATOM 914 N N . PRO A 1 111 ? 13.190 -9.987 2.357 1.00 68.94 111 PRO A N 1
ATOM 915 C CA . PRO A 1 111 ? 13.506 -9.983 0.935 1.00 68.94 111 PRO A CA 1
ATOM 916 C C . PRO A 1 111 ? 13.229 -8.604 0.304 1.00 68.94 111 PRO A C 1
ATOM 918 O O . PRO A 1 111 ? 12.381 -7.858 0.808 1.00 68.94 111 PRO A O 1
ATOM 921 N N . PRO A 1 112 ? 13.890 -8.267 -0.823 1.00 67.81 112 PRO A N 1
ATOM 922 C CA . PRO A 1 112 ? 13.660 -7.013 -1.534 1.00 67.81 112 PRO A CA 1
ATOM 923 C C . PRO A 1 112 ? 12.171 -6.781 -1.826 1.00 67.81 112 PRO A C 1
ATOM 925 O O . PRO A 1 112 ? 11.462 -7.682 -2.276 1.00 67.81 112 PRO A O 1
ATOM 928 N N . ILE A 1 113 ? 11.700 -5.555 -1.584 1.00 67.12 113 ILE A N 1
ATOM 929 C CA . ILE A 1 113 ? 10.283 -5.159 -1.703 1.00 67.12 113 ILE A CA 1
ATOM 930 C C . ILE A 1 113 ? 9.718 -5.424 -3.099 1.00 67.12 113 ILE A C 1
ATOM 932 O O . ILE A 1 113 ? 8.588 -5.899 -3.260 1.00 67.12 113 ILE A O 1
ATOM 936 N N . LEU A 1 114 ? 10.522 -5.097 -4.103 1.00 67.69 114 LEU A N 1
ATOM 937 C CA . LEU A 1 114 ? 10.331 -5.546 -5.462 1.00 67.69 114 LEU A CA 1
ATOM 938 C C . LEU A 1 114 ? 11.296 -6.703 -5.634 1.00 67.69 114 LEU A C 1
ATOM 940 O O . LEU A 1 114 ? 12.512 -6.506 -5.618 1.00 67.69 114 LEU A O 1
ATOM 944 N N . THR A 1 115 ? 10.756 -7.907 -5.796 1.00 58.31 115 THR A N 1
ATOM 945 C CA . THR A 1 115 ? 11.530 -8.975 -6.416 1.00 58.31 115 THR A CA 1
ATOM 946 C C . THR A 1 115 ? 12.049 -8.405 -7.730 1.00 58.31 115 THR A C 1
ATOM 948 O O . THR A 1 115 ? 11.225 -7.923 -8.521 1.00 58.31 115 THR A O 1
ATOM 951 N N . PRO A 1 116 ? 13.371 -8.399 -7.972 1.00 56.03 116 PRO A N 1
ATOM 952 C CA . PRO A 1 116 ? 13.879 -8.100 -9.296 1.00 56.03 116 PRO A CA 1
ATOM 953 C C . PRO A 1 116 ? 13.076 -8.947 -10.287 1.00 56.03 116 PRO A C 1
ATOM 955 O O . PRO A 1 116 ? 12.776 -10.104 -9.957 1.00 56.03 116 PRO A O 1
ATOM 958 N N . PRO A 1 117 ? 12.681 -8.413 -11.460 1.00 53.03 117 PRO A N 1
ATOM 959 C CA . PRO A 1 117 ? 12.202 -9.291 -12.516 1.00 53.03 117 PRO A CA 1
ATOM 960 C C . PRO A 1 117 ? 13.226 -10.414 -12.616 1.00 53.03 117 PRO A C 1
ATOM 962 O O . PRO A 1 117 ? 14.425 -10.121 -12.569 1.00 53.03 117 PRO A O 1
ATOM 965 N N . ALA A 1 118 ? 12.776 -11.673 -12.637 1.00 49.38 118 ALA A N 1
ATOM 966 C CA . ALA A 1 118 ? 13.691 -12.783 -12.830 1.00 49.38 118 ALA A CA 1
ATOM 967 C C . ALA A 1 118 ? 14.545 -12.407 -14.038 1.00 49.38 118 ALA A C 1
ATOM 969 O O . ALA A 1 118 ? 14.027 -12.284 -15.150 1.00 49.38 118 ALA A O 1
ATOM 970 N N . ILE A 1 119 ? 15.826 -12.118 -13.798 1.00 43.34 119 ILE A N 1
ATOM 971 C CA . ILE A 1 119 ? 16.787 -11.988 -14.871 1.00 43.34 119 ILE A CA 1
ATOM 972 C C . ILE A 1 119 ? 16.889 -13.429 -15.333 1.00 43.34 119 ILE A C 1
ATOM 974 O O . ILE A 1 119 ? 17.698 -14.204 -14.828 1.00 43.34 119 ILE A O 1
ATOM 978 N N . HIS A 1 120 ? 15.997 -13.830 -16.238 1.00 49.22 120 HIS A N 1
ATOM 979 C CA . HIS A 1 120 ? 16.354 -14.866 -17.170 1.00 49.22 120 HIS A CA 1
ATOM 980 C C . HIS A 1 120 ? 17.564 -14.267 -17.856 1.00 49.22 120 HIS A C 1
ATOM 982 O O . HIS A 1 120 ? 17.436 -13.385 -18.705 1.00 49.22 120 HIS A O 1
ATOM 988 N N . ASN A 1 121 ? 18.740 -14.630 -17.352 1.00 37.53 121 ASN A N 1
ATOM 989 C CA . ASN A 1 121 ? 19.983 -14.295 -17.981 1.00 37.53 121 ASN A CA 1
ATOM 990 C C . ASN A 1 121 ? 19.803 -14.902 -19.365 1.00 37.53 121 ASN A C 1
ATOM 992 O O . ASN A 1 121 ? 19.922 -16.110 -19.551 1.00 37.53 121 ASN A O 1
ATOM 996 N N . SER A 1 122 ? 19.498 -14.065 -20.350 1.00 44.91 122 SER A N 1
ATOM 997 C CA . SER A 1 122 ? 19.904 -14.320 -21.713 1.00 44.91 122 SER A CA 1
ATOM 998 C C . SER A 1 122 ? 21.426 -14.201 -21.703 1.00 44.91 122 SER A C 1
ATOM 1000 O O . SER A 1 122 ? 22.012 -13.305 -22.305 1.00 44.91 122 SER A O 1
ATOM 1002 N N . GLN A 1 123 ? 22.086 -15.092 -20.955 1.00 35.81 123 GLN A N 1
ATOM 1003 C CA . GLN A 1 123 ? 23.359 -15.586 -21.394 1.00 35.81 123 GLN A CA 1
ATOM 1004 C C . GLN A 1 123 ? 23.064 -16.094 -22.787 1.00 35.81 123 GLN A C 1
ATOM 1006 O O . GLN A 1 123 ? 22.244 -16.991 -22.987 1.00 35.81 123 GLN A O 1
ATOM 1011 N N . ASN A 1 124 ? 23.679 -15.414 -23.738 1.00 40.97 124 ASN A N 1
ATOM 1012 C CA . ASN A 1 124 ? 23.920 -15.903 -25.069 1.00 40.97 124 ASN A CA 1
ATOM 1013 C C . ASN A 1 124 ? 24.697 -17.231 -24.925 1.00 40.97 124 ASN A C 1
ATOM 1015 O O . ASN A 1 124 ? 25.899 -17.293 -25.158 1.00 40.97 124 ASN A O 1
ATOM 1019 N N . TYR A 1 125 ? 24.032 -18.303 -24.493 1.00 35.72 125 TYR A N 1
ATOM 1020 C CA . TYR A 1 125 ? 24.380 -19.631 -24.952 1.00 35.72 125 TYR A CA 1
ATOM 1021 C C . TYR A 1 125 ? 23.998 -19.575 -26.415 1.00 35.72 125 TYR A C 1
ATOM 1023 O O . TYR A 1 125 ? 22.812 -19.511 -26.745 1.00 35.72 125 TYR A O 1
ATOM 1031 N N . GLY A 1 126 ? 25.014 -19.402 -27.266 1.00 33.78 126 GLY A N 1
ATOM 1032 C CA . GLY A 1 126 ? 24.831 -19.338 -28.704 1.00 33.78 126 GLY A CA 1
ATOM 1033 C C . GLY A 1 126 ? 23.849 -20.420 -29.105 1.00 33.78 126 GLY A C 1
ATOM 1034 O O . GLY A 1 126 ? 23.990 -21.556 -28.655 1.00 33.78 126 GLY A O 1
ATOM 1035 N N . SER A 1 127 ? 22.827 -20.037 -29.871 1.00 37.03 127 SER A N 1
ATOM 1036 C CA . SER A 1 127 ? 21.919 -20.987 -30.493 1.00 37.03 127 SER A CA 1
ATOM 1037 C C . SER A 1 127 ? 22.742 -22.164 -31.011 1.00 37.03 127 SER A C 1
ATOM 1039 O O . SER A 1 127 ? 23.517 -21.975 -31.953 1.00 37.03 127 SER A O 1
ATOM 1041 N N . PRO A 1 128 ? 22.592 -23.378 -30.461 1.00 37.66 128 PRO A N 1
ATOM 1042 C CA . PRO A 1 128 ? 22.829 -24.532 -31.287 1.00 37.66 128 PRO A CA 1
ATOM 1043 C C . PRO A 1 128 ? 21.712 -24.434 -32.317 1.00 37.66 128 PRO A C 1
ATOM 1045 O O . PRO A 1 128 ? 20.534 -24.436 -31.956 1.00 37.66 128 PRO A O 1
ATOM 1048 N N . GLY A 1 129 ? 22.060 -24.245 -33.586 1.00 41.12 129 GLY A N 1
ATOM 1049 C CA . GLY A 1 129 ? 21.108 -24.506 -34.649 1.00 41.12 129 GLY A CA 1
ATOM 1050 C C . GLY A 1 129 ? 20.597 -25.923 -34.437 1.00 41.12 129 GLY A C 1
ATOM 1051 O O . 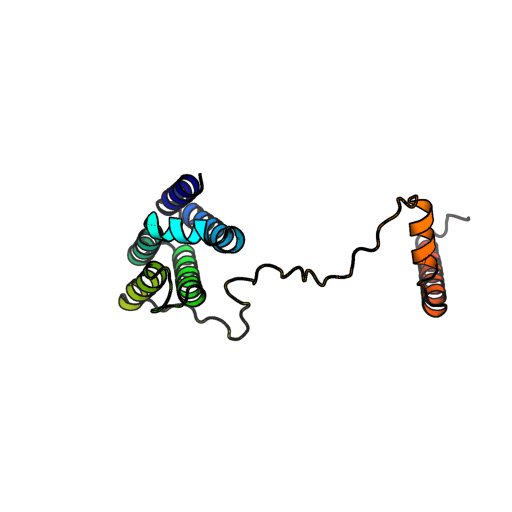GLY A 1 129 ? 21.315 -26.882 -34.706 1.00 41.12 129 GLY A O 1
ATOM 1052 N N . TYR A 1 130 ? 19.393 -26.066 -33.892 1.00 37.97 130 TYR A N 1
ATOM 1053 C CA . TYR A 1 130 ? 18.716 -27.346 -33.868 1.00 37.97 130 TYR A CA 1
ATOM 1054 C C . TYR A 1 130 ? 18.294 -27.596 -35.309 1.00 37.97 130 TYR A C 1
ATOM 1056 O O . TYR A 1 130 ? 17.230 -27.175 -35.765 1.00 37.97 130 TYR A O 1
ATOM 1064 N N . ALA A 1 131 ? 19.179 -28.279 -36.037 1.00 42.31 131 ALA A N 1
ATOM 1065 C CA . ALA A 1 131 ? 18.729 -29.238 -37.021 1.00 42.31 131 ALA A CA 1
ATOM 1066 C C . ALA A 1 131 ? 17.633 -30.072 -36.347 1.00 42.31 131 ALA A C 1
ATOM 1068 O O . ALA A 1 131 ? 17.774 -30.472 -35.188 1.00 42.31 131 ALA A O 1
ATOM 1069 N N . ALA A 1 132 ? 16.514 -30.241 -37.043 1.00 45.75 132 ALA A N 1
ATOM 1070 C CA . ALA A 1 132 ? 15.376 -31.014 -36.581 1.00 45.75 132 ALA A CA 1
ATOM 1071 C C . ALA A 1 132 ? 15.794 -32.484 -36.384 1.00 45.75 132 ALA A C 1
ATOM 1073 O O . ALA A 1 132 ? 15.645 -33.307 -37.280 1.00 45.75 132 ALA A O 1
ATOM 1074 N N . GLY A 1 133 ? 16.375 -32.787 -35.225 1.00 49.56 133 GLY A N 1
ATOM 1075 C CA . GLY A 1 133 ? 16.699 -34.131 -34.775 1.00 49.56 133 GLY A CA 1
ATOM 1076 C C . GLY A 1 133 ? 15.476 -34.745 -34.111 1.00 49.56 133 GLY A C 1
ATOM 1077 O O . GLY A 1 133 ? 14.849 -34.132 -33.244 1.00 49.56 133 GLY A O 1
ATOM 1078 N N . SER A 1 134 ? 15.109 -35.938 -34.566 1.00 56.44 134 SER A N 1
ATOM 1079 C CA . SER A 1 134 ? 13.998 -36.728 -34.038 1.00 56.44 134 SER A CA 1
ATOM 1080 C C . SER A 1 134 ? 14.141 -36.947 -32.526 1.00 56.44 134 SER A C 1
ATOM 1082 O O . SER A 1 134 ? 15.241 -37.172 -32.025 1.00 56.44 134 SER A O 1
ATOM 1084 N N . LEU A 1 135 ? 13.012 -36.938 -31.805 1.00 49.59 135 LEU A N 1
ATOM 1085 C CA . LEU A 1 135 ? 12.889 -37.183 -30.356 1.00 49.59 135 LEU A CA 1
ATOM 1086 C C . LEU A 1 135 ? 13.660 -38.422 -29.854 1.00 49.59 135 LEU A C 1
ATOM 1088 O O . LEU A 1 135 ? 14.054 -38.458 -28.693 1.00 49.59 135 LEU A O 1
ATOM 1092 N N . ASN A 1 136 ? 13.920 -39.394 -30.731 1.00 51.94 136 ASN A N 1
ATOM 1093 C CA . ASN A 1 136 ? 14.702 -40.594 -30.433 1.00 51.94 136 ASN A CA 1
ATOM 1094 C C . ASN A 1 136 ? 16.175 -40.303 -30.072 1.00 51.94 136 ASN A C 1
ATOM 1096 O O . ASN A 1 136 ? 16.763 -41.000 -29.256 1.00 51.94 136 ASN A O 1
ATOM 1100 N N . GLU A 1 137 ? 16.777 -39.260 -30.646 1.00 48.78 137 GLU A N 1
ATOM 1101 C CA . GLU A 1 137 ? 18.209 -38.961 -30.490 1.00 48.78 137 GLU A CA 1
ATOM 1102 C C . GLU A 1 137 ? 18.509 -38.250 -29.162 1.00 48.78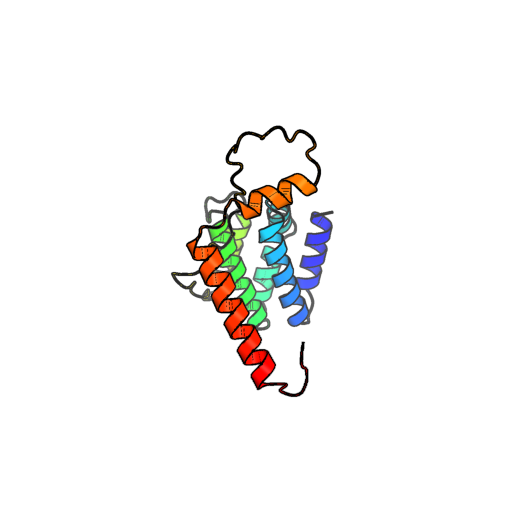 137 GLU A C 1
ATOM 1104 O O . GLU A 1 137 ? 19.540 -38.474 -28.533 1.00 48.78 137 GLU A O 1
ATOM 1109 N N . ARG A 1 138 ? 17.540 -37.471 -28.667 1.00 52.47 138 ARG A N 1
ATOM 1110 C CA . ARG A 1 138 ? 17.623 -36.758 -27.384 1.00 52.47 138 ARG A CA 1
ATOM 1111 C C . ARG A 1 138 ? 17.451 -37.680 -26.175 1.00 52.47 138 ARG A C 1
ATOM 1113 O O . ARG A 1 138 ? 17.965 -37.385 -25.108 1.00 52.47 138 ARG A O 1
ATOM 1120 N N . MET A 1 139 ? 16.769 -38.812 -26.351 1.00 55.72 139 MET A N 1
ATOM 1121 C CA . MET A 1 139 ? 16.704 -39.860 -25.327 1.00 55.72 139 MET A CA 1
ATOM 1122 C C . MET A 1 139 ? 18.023 -40.639 -25.213 1.00 55.72 139 MET A C 1
ATOM 1124 O O . MET A 1 139 ? 18.288 -41.225 -24.169 1.00 55.72 139 MET A O 1
ATOM 1128 N N . SER A 1 140 ? 18.865 -40.620 -26.255 1.00 54.44 140 SER A N 1
ATOM 1129 C CA . SER A 1 140 ? 20.168 -41.294 -26.250 1.00 54.44 140 SER A CA 1
ATOM 1130 C C . SER A 1 140 ? 21.287 -40.440 -25.639 1.00 54.44 140 SER A C 1
ATOM 1132 O O . SER A 1 140 ? 22.275 -40.995 -25.184 1.00 54.44 140 SER A O 1
ATOM 1134 N N . SER A 1 141 ? 21.156 -39.109 -25.584 1.00 55.50 141 SER A N 1
ATOM 1135 C CA . SER A 1 141 ? 22.194 -38.235 -25.005 1.00 55.50 141 SER A CA 1
ATOM 1136 C C . SER A 1 141 ? 22.179 -38.175 -23.474 1.00 55.50 141 SER A C 1
ATOM 1138 O O . SER A 1 141 ? 23.208 -37.903 -22.856 1.00 55.50 141 SER A O 1
ATOM 1140 N N . ASP A 1 142 ? 21.025 -38.440 -22.857 1.00 53.69 142 ASP A N 1
ATOM 1141 C CA . ASP A 1 142 ? 20.871 -38.406 -21.395 1.00 53.69 142 ASP A CA 1
ATOM 1142 C C . ASP A 1 142 ? 21.381 -39.697 -20.724 1.00 53.69 142 ASP A C 1
ATOM 1144 O O . ASP A 1 142 ? 21.646 -39.710 -19.523 1.00 53.69 142 ASP A O 1
ATOM 1148 N N . VAL A 1 143 ? 21.574 -40.784 -21.490 1.00 57.66 143 VAL A N 1
ATOM 1149 C CA . VAL A 1 143 ? 22.194 -42.019 -20.971 1.00 57.66 143 VAL A CA 1
ATOM 1150 C C . VAL A 1 143 ? 23.720 -41.917 -20.909 1.00 57.66 143 VAL A C 1
ATOM 1152 O O . VAL A 1 143 ? 24.333 -42.493 -20.014 1.00 57.66 143 VAL A O 1
ATOM 1155 N N . ASP A 1 144 ? 24.325 -41.118 -21.793 1.00 57.31 144 ASP A N 1
ATOM 1156 C CA . ASP A 1 144 ? 25.777 -40.898 -21.850 1.00 57.31 144 ASP A CA 1
ATOM 1157 C C . ASP A 1 144 ? 26.283 -39.923 -20.768 1.00 57.31 144 ASP A C 1
ATOM 1159 O O . ASP A 1 144 ? 27.489 -39.756 -20.584 1.00 57.31 144 ASP A O 1
ATOM 1163 N N . THR A 1 145 ? 25.374 -39.266 -20.038 1.00 63.78 145 THR A N 1
ATOM 1164 C CA . THR A 1 145 ? 25.702 -38.306 -18.968 1.00 63.78 145 THR A CA 1
ATOM 1165 C C . THR A 1 145 ? 25.749 -38.926 -17.569 1.00 63.78 145 THR A C 1
ATOM 1167 O O . THR A 1 145 ? 26.122 -38.237 -16.619 1.00 63.78 145 THR A O 1
ATOM 1170 N N . LEU A 1 146 ? 25.408 -40.211 -17.422 1.00 68.88 146 LEU A N 1
ATOM 1171 C CA . LEU A 1 146 ? 25.453 -40.913 -16.139 1.00 68.88 146 LEU A CA 1
ATOM 1172 C C . LEU A 1 146 ? 26.850 -41.494 -15.900 1.00 68.88 146 LEU A C 1
ATOM 1174 O O . LEU A 1 146 ? 27.359 -42.291 -16.687 1.00 68.88 146 LEU A O 1
ATOM 1178 N N . SER A 1 147 ? 27.478 -41.124 -14.783 1.00 77.62 147 SER A N 1
ATOM 1179 C CA . SER A 1 147 ? 28.717 -41.765 -14.346 1.00 77.62 147 SER A CA 1
ATOM 1180 C C . SER A 1 147 ? 28.455 -43.234 -14.002 1.00 77.62 147 SER A C 1
ATOM 1182 O O . SER A 1 147 ? 27.367 -43.599 -13.554 1.00 77.62 147 SER A O 1
ATOM 1184 N N . LEU A 1 148 ? 29.474 -44.093 -14.109 1.00 75.81 148 LEU A N 1
ATOM 1185 C CA . LEU A 1 148 ? 29.394 -45.486 -13.644 1.00 75.81 148 LEU A CA 1
ATOM 1186 C C . LEU A 1 148 ? 28.938 -45.573 -12.172 1.00 75.81 148 LEU A C 1
ATOM 1188 O O . LEU A 1 148 ? 28.242 -46.510 -11.785 1.00 75.81 148 LEU A O 1
ATOM 1192 N N . GLY A 1 149 ? 29.297 -44.570 -11.362 1.00 84.06 149 GLY A N 1
ATOM 1193 C CA . GLY A 1 149 ? 28.824 -44.437 -9.984 1.00 84.06 149 GLY A CA 1
ATOM 1194 C C . GLY A 1 149 ? 27.323 -44.160 -9.883 1.00 84.06 149 GLY A C 1
ATOM 1195 O O . GLY A 1 149 ? 26.660 -44.740 -9.026 1.00 84.06 149 GLY A O 1
ATOM 1196 N N . ASP A 1 150 ? 26.771 -43.345 -10.782 1.00 82.31 150 ASP A N 1
ATOM 1197 C CA . ASP A 1 150 ? 25.338 -43.034 -10.818 1.00 82.31 150 ASP A CA 1
ATOM 1198 C C . ASP A 1 150 ? 24.529 -44.275 -11.198 1.00 82.31 150 ASP A C 1
ATOM 1200 O O . ASP A 1 150 ? 23.526 -44.579 -10.556 1.00 82.31 150 ASP A O 1
ATOM 1204 N N . LEU A 1 151 ? 25.016 -45.059 -12.165 1.00 83.19 151 LEU A N 1
ATOM 1205 C CA . LEU A 1 151 ? 24.396 -46.329 -12.551 1.00 83.19 151 LEU A CA 1
ATOM 1206 C C . LEU A 1 151 ? 24.419 -47.359 -11.415 1.00 83.19 151 LEU A C 1
ATOM 1208 O O . LEU A 1 151 ? 23.417 -48.036 -11.179 1.00 83.19 151 LEU A O 1
ATOM 1212 N N . ASN A 1 152 ? 25.525 -47.452 -10.670 1.00 84.31 152 ASN A N 1
ATOM 1213 C CA . ASN A 1 152 ? 25.601 -48.326 -9.498 1.00 84.31 152 ASN A CA 1
ATOM 1214 C C . ASN A 1 152 ? 24.649 -47.876 -8.384 1.00 84.31 152 ASN A C 1
ATOM 1216 O O . ASN A 1 152 ? 23.993 -48.707 -7.761 1.00 84.31 152 ASN A O 1
ATOM 1220 N N . ASN A 1 153 ? 24.536 -46.568 -8.150 1.00 86.69 153 ASN A N 1
ATOM 1221 C CA . ASN A 1 153 ? 23.607 -46.024 -7.164 1.00 86.69 153 ASN A CA 1
ATOM 1222 C C . ASN A 1 153 ? 22.154 -46.315 -7.547 1.00 86.69 153 ASN A C 1
ATOM 1224 O O . ASN A 1 153 ? 21.386 -46.774 -6.705 1.00 86.69 153 ASN A O 1
ATOM 1228 N N . ILE A 1 154 ? 21.788 -46.109 -8.815 1.00 88.31 154 ILE A N 1
ATOM 1229 C CA . ILE A 1 154 ? 20.449 -46.424 -9.328 1.00 88.31 154 ILE A CA 1
ATOM 1230 C C . ILE A 1 154 ? 20.146 -47.910 -9.142 1.00 88.31 154 ILE A C 1
ATOM 1232 O O . ILE A 1 154 ? 19.072 -48.261 -8.653 1.00 88.31 154 ILE A O 1
ATOM 1236 N N . ARG A 1 155 ? 21.100 -48.788 -9.467 1.00 86.69 155 ARG A N 1
ATOM 1237 C CA . ARG A 1 155 ? 20.939 -50.232 -9.289 1.00 86.69 155 ARG A CA 1
ATOM 1238 C C . ARG A 1 155 ? 20.695 -50.597 -7.825 1.00 86.69 155 ARG A C 1
ATOM 1240 O O . ARG A 1 155 ? 19.698 -51.247 -7.532 1.00 86.69 155 ARG A O 1
ATOM 1247 N N . ASN A 1 156 ? 21.532 -50.101 -6.917 1.00 88.62 156 ASN A N 1
ATOM 1248 C CA . ASN A 1 156 ? 21.405 -50.373 -5.484 1.00 88.62 156 ASN A CA 1
ATOM 1249 C C . ASN A 1 156 ? 20.063 -49.877 -4.915 1.00 88.62 156 ASN A C 1
ATOM 1251 O O . ASN A 1 156 ? 19.444 -50.552 -4.096 1.00 88.62 156 ASN A O 1
ATOM 1255 N N . VAL A 1 157 ? 19.597 -48.700 -5.349 1.00 90.75 157 VAL A N 1
ATOM 1256 C CA . VAL A 1 157 ? 18.301 -48.143 -4.924 1.00 90.75 157 VAL A CA 1
ATOM 1257 C C . VAL A 1 157 ? 17.138 -48.978 -5.458 1.00 90.75 157 VAL A C 1
ATOM 1259 O O . VAL A 1 157 ? 16.169 -49.203 -4.736 1.00 90.75 157 VAL A O 1
ATOM 1262 N N . THR A 1 158 ? 17.234 -49.464 -6.696 1.00 90.06 158 THR A N 1
ATOM 1263 C CA . THR A 1 158 ? 16.196 -50.309 -7.305 1.00 90.06 158 THR A CA 1
ATOM 1264 C C . THR A 1 158 ? 16.119 -51.672 -6.610 1.00 90.06 158 THR A C 1
ATOM 1266 O O . THR A 1 158 ? 15.022 -52.139 -6.318 1.00 90.06 158 THR A O 1
ATOM 1269 N N . GLU A 1 159 ? 17.263 -52.282 -6.281 1.00 88.75 159 GLU A N 1
ATOM 1270 C CA . GLU A 1 159 ? 17.331 -53.547 -5.534 1.00 88.75 159 GLU A CA 1
ATOM 1271 C C . GLU A 1 159 ? 16.715 -53.397 -4.130 1.00 88.75 159 GLU A C 1
ATOM 1273 O O . GLU A 1 159 ? 15.846 -54.180 -3.754 1.00 88.75 159 GLU A O 1
ATOM 1278 N N . LEU A 1 160 ? 17.055 -52.325 -3.402 1.00 90.88 160 LEU A N 1
ATOM 1279 C CA . LEU A 1 160 ? 16.476 -52.045 -2.083 1.00 90.88 160 LEU A CA 1
ATOM 1280 C C . LEU A 1 160 ? 14.956 -51.826 -2.137 1.00 90.88 160 LEU A C 1
ATOM 1282 O O . LEU A 1 160 ? 14.228 -52.284 -1.257 1.00 90.88 160 LEU A O 1
ATOM 1286 N N . LEU A 1 161 ? 14.469 -51.109 -3.153 1.00 88.81 161 LEU A N 1
ATOM 1287 C CA . LEU A 1 161 ? 13.034 -50.918 -3.363 1.00 88.81 161 LEU A CA 1
ATOM 1288 C C . LEU A 1 161 ? 12.330 -52.251 -3.620 1.00 88.81 161 LEU A C 1
ATOM 1290 O O . LEU A 1 161 ? 11.252 -52.467 -3.072 1.00 88.81 161 LEU A O 1
ATOM 1294 N N . ASN A 1 162 ? 12.937 -53.145 -4.402 1.00 87.56 162 ASN A N 1
ATOM 1295 C CA . ASN A 1 162 ? 12.371 -54.462 -4.675 1.00 87.56 162 ASN A CA 1
ATOM 1296 C C . ASN A 1 162 ? 12.284 -55.313 -3.397 1.00 87.56 162 ASN A C 1
ATOM 1298 O O . ASN A 1 162 ? 11.228 -55.864 -3.094 1.00 87.56 162 ASN A O 1
ATOM 1302 N N . ASP A 1 163 ? 13.340 -55.314 -2.579 1.00 86.19 163 ASP A N 1
ATOM 1303 C CA . ASP A 1 163 ? 13.349 -55.999 -1.281 1.00 86.19 163 ASP A CA 1
ATOM 1304 C C . ASP A 1 163 ? 12.261 -55.460 -0.337 1.00 86.19 163 ASP A C 1
ATOM 1306 O O . ASP A 1 163 ? 11.558 -56.226 0.328 1.00 86.19 163 ASP A O 1
ATOM 1310 N N . MET A 1 164 ? 12.079 -54.135 -0.288 1.00 86.50 164 MET A N 1
ATOM 1311 C CA . MET A 1 164 ? 11.031 -53.504 0.523 1.00 86.50 164 MET A CA 1
ATOM 1312 C C . MET A 1 164 ? 9.623 -53.832 0.016 1.00 86.50 164 MET A C 1
ATOM 1314 O O . MET A 1 164 ? 8.720 -54.052 0.824 1.00 86.50 164 MET A O 1
ATOM 1318 N N . VAL A 1 165 ? 9.424 -53.874 -1.303 1.00 83.00 165 VAL A N 1
ATOM 1319 C CA . VAL A 1 165 ? 8.144 -54.256 -1.915 1.00 83.00 165 VAL A CA 1
ATOM 1320 C C . VAL A 1 165 ? 7.824 -55.719 -1.609 1.00 83.00 165 VAL A C 1
ATOM 1322 O O . VAL A 1 165 ? 6.708 -56.016 -1.180 1.00 83.00 165 VAL A O 1
ATOM 1325 N N . TYR A 1 166 ? 8.807 -56.614 -1.721 1.00 81.00 166 TYR A N 1
ATOM 1326 C CA . TYR A 1 166 ? 8.636 -58.031 -1.402 1.00 81.00 166 TYR A CA 1
ATOM 1327 C C . TYR A 1 166 ? 8.323 -58.256 0.083 1.00 81.00 166 TYR A C 1
ATOM 1329 O O . TYR A 1 166 ? 7.449 -59.049 0.434 1.00 81.00 166 TYR A O 1
ATOM 1337 N N . ALA A 1 167 ? 8.976 -57.503 0.973 1.00 79.69 167 ALA A N 1
ATOM 1338 C CA . ALA A 1 167 ? 8.704 -57.560 2.407 1.00 79.69 167 ALA A CA 1
ATOM 1339 C C . ALA A 1 167 ? 7.265 -57.142 2.770 1.00 79.69 167 ALA A C 1
ATOM 1341 O O . ALA A 1 167 ? 6.726 -57.613 3.772 1.00 79.69 167 ALA A O 1
ATOM 1342 N N . LEU A 1 168 ? 6.637 -56.269 1.972 1.00 80.06 168 LEU A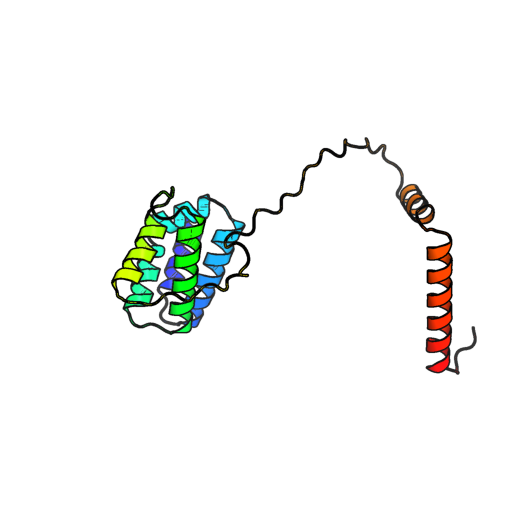 N 1
ATOM 1343 C CA . LEU A 1 168 ? 5.256 -55.822 2.177 1.00 80.06 168 LEU A CA 1
ATOM 1344 C C . LEU A 1 168 ? 4.217 -56.743 1.524 1.00 80.06 168 LEU A C 1
ATOM 1346 O O . LEU A 1 168 ? 3.081 -56.789 1.999 1.00 80.06 168 LEU A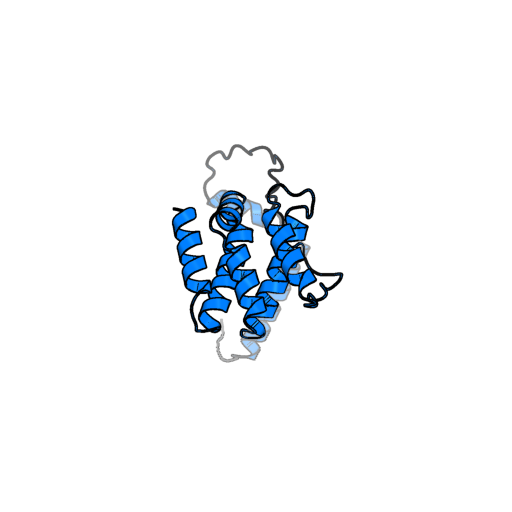 O 1
ATOM 1350 N N . ASN A 1 169 ? 4.581 -57.473 0.466 1.00 75.88 169 ASN A N 1
ATOM 1351 C CA . ASN A 1 169 ? 3.681 -58.390 -0.229 1.00 75.88 169 ASN A CA 1
ATOM 1352 C C . ASN A 1 169 ? 4.381 -59.713 -0.603 1.00 75.88 169 ASN A C 1
ATOM 1354 O O . ASN A 1 169 ? 4.746 -59.913 -1.759 1.00 75.88 169 ASN A O 1
ATOM 1358 N N . PRO A 1 170 ? 4.527 -60.661 0.341 1.00 68.31 170 PRO A N 1
ATOM 1359 C CA . PRO A 1 170 ? 5.243 -61.919 0.108 1.00 68.31 170 PRO A CA 1
ATOM 1360 C C . PRO A 1 170 ? 4.489 -62.921 -0.791 1.00 68.31 170 PRO A C 1
ATOM 1362 O O . PRO A 1 170 ? 4.896 -64.076 -0.882 1.00 68.31 170 PRO A O 1
ATOM 1365 N N . SER A 1 171 ? 3.350 -62.538 -1.383 1.00 63.25 171 SER A N 1
ATOM 1366 C CA . SER A 1 171 ? 2.451 -63.434 -2.134 1.00 63.25 171 SER A CA 1
ATOM 1367 C C . SER A 1 171 ? 2.438 -63.210 -3.650 1.00 63.25 171 SER A C 1
ATOM 1369 O O . SER A 1 171 ? 1.580 -63.785 -4.313 1.00 63.25 171 SER A O 1
ATOM 1371 N N . ASP A 1 172 ? 3.370 -62.431 -4.202 1.00 59.16 172 ASP A N 1
ATOM 1372 C CA . ASP A 1 172 ? 3.496 -62.225 -5.653 1.00 59.16 172 ASP A CA 1
ATOM 1373 C C . ASP A 1 172 ? 4.884 -62.705 -6.128 1.00 59.16 172 ASP A C 1
ATOM 1375 O O . ASP A 1 172 ? 5.878 -62.005 -5.918 1.00 59.16 172 ASP A O 1
ATOM 1379 N N . PRO A 1 173 ? 5.009 -63.936 -6.660 1.00 57.59 173 PRO A N 1
ATOM 1380 C CA . PRO A 1 173 ? 6.215 -64.366 -7.356 1.00 57.59 173 PRO A CA 1
ATOM 1381 C C . PRO A 1 173 ? 6.212 -63.821 -8.797 1.00 57.59 173 PRO A C 1
ATOM 1383 O O . PRO A 1 173 ? 5.156 -63.787 -9.424 1.00 57.59 173 PRO A O 1
ATOM 1386 N N . GLU A 1 174 ? 7.397 -63.408 -9.266 1.00 53.44 174 GLU A N 1
ATOM 1387 C CA . GLU A 1 174 ? 7.722 -62.854 -10.604 1.00 53.44 174 GLU A CA 1
ATOM 1388 C C . GLU A 1 174 ? 6.875 -63.335 -11.797 1.00 53.44 174 GLU A C 1
ATOM 1390 O O . GLU A 1 174 ? 6.667 -64.563 -11.954 1.00 53.44 174 GLU A O 1
#

Sequence (174 aa):
QTKDVVKAVKKRLQHKDPKVQYYALTLLETMMKNCGEYVQFEVAEQHVLQEMVKIIQKKNDMQVRDKILLLLDSWQEAFGGPGGKYRQYHWAYLEVKRTGVVFPRRPIDAPPILTPPAIHNSQNYGSPGYAAGSLNERMSSDVDTLSLGDLNNIRNVTELLNDMVYALNPSDPE